Protein AF-M0NB83-F1 (afdb_monomer_lite)

pLDDT: mean 75.41, std 13.33, range [38.12, 94.25]

Structure (mmCIF, N/CA/C/O backbone):
data_AF-M0NB83-F1
#
_entry.id   AF-M0NB83-F1
#
loop_
_atom_site.group_PDB
_atom_site.id
_atom_site.type_symbol
_atom_site.label_atom_id
_atom_site.label_alt_id
_atom_site.label_comp_id
_atom_site.label_asym_id
_atom_site.label_entity_id
_atom_site.label_seq_id
_atom_site.pdbx_PDB_ins_code
_atom_site.Cartn_x
_atom_site.Cartn_y
_atom_site.Cartn_z
_atom_site.occupancy
_atom_site.B_iso_or_equiv
_atom_site.auth_seq_id
_atom_site.auth_comp_id
_atom_site.auth_asym_id
_atom_site.auth_atom_id
_atom_site.pdbx_PDB_model_num
ATOM 1 N N . MET A 1 1 ? -15.327 -11.602 9.968 1.00 38.12 1 MET A N 1
ATOM 2 C CA . MET A 1 1 ? -13.878 -11.858 9.888 1.00 38.12 1 MET A CA 1
ATOM 3 C C . MET A 1 1 ? -13.630 -12.432 8.512 1.00 38.12 1 MET A C 1
ATOM 5 O O . MET A 1 1 ? -13.999 -13.575 8.291 1.00 38.12 1 MET A O 1
ATOM 9 N N . ALA A 1 2 ? -13.154 -11.613 7.579 1.00 43.22 2 ALA A N 1
ATOM 10 C CA . ALA A 1 2 ? -12.681 -12.090 6.287 1.00 43.22 2 ALA A CA 1
ATOM 11 C C . ALA A 1 2 ? -11.170 -11.880 6.285 1.00 43.22 2 ALA A C 1
ATOM 13 O O . ALA A 1 2 ? -10.692 -10.788 6.014 1.00 43.22 2 ALA A O 1
ATOM 14 N N . HIS A 1 3 ? -10.469 -12.923 6.707 1.00 53.94 3 HIS A N 1
ATOM 15 C CA . HIS A 1 3 ? -9.029 -13.070 6.590 1.00 53.94 3 HIS A CA 1
ATOM 16 C C . HIS A 1 3 ? -8.852 -14.513 6.145 1.00 53.94 3 HIS A C 1
ATOM 18 O O . HIS A 1 3 ? -9.066 -15.432 6.937 1.00 53.94 3 HIS A O 1
ATOM 24 N N . THR A 1 4 ? -8.640 -14.715 4.851 1.00 58.16 4 THR A N 1
ATOM 25 C CA . THR A 1 4 ? -8.917 -16.035 4.258 1.00 58.16 4 THR A CA 1
ATOM 26 C C . THR A 1 4 ? -7.746 -16.618 3.500 1.00 58.16 4 THR A C 1
ATOM 28 O O . THR A 1 4 ? -7.723 -17.810 3.227 1.00 58.16 4 THR A O 1
ATOM 31 N N . ALA A 1 5 ? -6.707 -15.818 3.313 1.00 59.22 5 ALA A N 1
ATOM 32 C CA . ALA A 1 5 ? -5.368 -16.323 3.116 1.00 59.22 5 ALA A CA 1
ATOM 33 C C . ALA A 1 5 ? -4.511 -15.909 4.315 1.00 59.22 5 ALA A C 1
ATOM 35 O O . ALA A 1 5 ? -4.646 -14.802 4.841 1.00 59.22 5 ALA A O 1
ATOM 36 N N . THR A 1 6 ? -3.662 -16.834 4.756 1.00 67.19 6 THR A N 1
ATOM 37 C CA . THR A 1 6 ? -2.709 -16.659 5.862 1.00 67.19 6 THR A CA 1
ATOM 38 C C . THR A 1 6 ? -1.330 -16.295 5.318 1.00 67.19 6 THR A C 1
ATOM 40 O O . THR A 1 6 ? -0.489 -15.746 6.020 1.00 67.19 6 THR A O 1
ATOM 43 N N . THR A 1 7 ? -1.089 -16.578 4.038 1.00 71.75 7 THR A N 1
ATOM 44 C CA . THR A 1 7 ? 0.155 -16.240 3.355 1.00 71.75 7 THR A CA 1
ATOM 45 C C . THR A 1 7 ? -0.112 -15.570 2.018 1.00 71.75 7 THR A C 1
ATOM 47 O O . THR A 1 7 ? -1.092 -15.857 1.329 1.00 71.75 7 THR A O 1
ATOM 50 N N . ARG A 1 8 ? 0.852 -14.756 1.582 1.00 69.56 8 ARG A N 1
ATOM 51 C CA . ARG A 1 8 ? 0.878 -14.181 0.232 1.00 69.56 8 ARG A CA 1
ATOM 52 C C . ARG A 1 8 ? 0.831 -15.252 -0.873 1.00 69.56 8 ARG A C 1
ATOM 54 O O . ARG A 1 8 ? 0.455 -14.953 -1.996 1.00 69.56 8 ARG A O 1
ATOM 61 N N . GLY A 1 9 ? 1.227 -16.491 -0.576 1.00 69.62 9 GLY A N 1
ATOM 62 C CA . GLY A 1 9 ? 1.083 -17.624 -1.489 1.00 69.62 9 GLY A CA 1
ATOM 63 C C . GLY A 1 9 ? -0.380 -18.017 -1.670 1.00 69.62 9 GLY A C 1
ATOM 64 O O . GLY A 1 9 ? -0.891 -17.912 -2.774 1.00 69.62 9 GLY A O 1
ATOM 65 N N . GLU A 1 10 ? -1.063 -18.390 -0.587 1.00 71.12 10 GLU A N 1
ATOM 66 C CA . GLU A 1 10 ? -2.474 -18.835 -0.592 1.00 71.12 10 GLU A CA 1
ATOM 67 C C . GLU A 1 10 ? -3.417 -17.806 -1.218 1.00 71.12 10 GLU A C 1
ATOM 69 O O . GLU A 1 10 ? -4.326 -18.129 -1.974 1.00 71.12 10 GLU A O 1
ATOM 74 N N . ALA A 1 11 ? -3.136 -16.544 -0.940 1.00 69.94 11 ALA A N 1
ATOM 75 C CA . ALA A 1 11 ? -3.842 -15.383 -1.440 1.00 69.94 11 ALA A CA 1
ATOM 76 C C . ALA A 1 11 ? -3.902 -15.309 -2.973 1.00 69.94 11 ALA A C 1
ATOM 78 O O . ALA A 1 11 ? -4.915 -14.933 -3.560 1.00 69.94 11 ALA A O 1
ATOM 79 N N . PHE A 1 12 ? -2.806 -15.682 -3.633 1.00 69.00 12 PHE A N 1
ATOM 80 C CA . PHE A 1 12 ? -2.655 -15.565 -5.082 1.00 69.00 12 PHE A CA 1
ATOM 81 C C . PHE A 1 12 ? -2.454 -16.936 -5.752 1.00 69.00 12 PHE A C 1
ATOM 83 O O . PHE A 1 12 ? -2.306 -17.004 -6.968 1.00 69.00 12 PHE A O 1
ATOM 90 N N . GLU A 1 13 ? -2.495 -18.050 -5.015 1.00 67.56 13 GLU A N 1
ATOM 91 C CA . GLU A 1 13 ? -2.417 -19.406 -5.572 1.00 67.56 13 GLU A CA 1
ATOM 92 C C . GLU A 1 13 ? -3.603 -19.725 -6.502 1.00 67.56 13 GLU A C 1
ATOM 94 O O . GLU A 1 13 ? -3.354 -20.221 -7.604 1.00 67.56 13 GLU A O 1
ATOM 99 N N . PRO A 1 14 ? -4.856 -19.319 -6.195 1.00 65.94 14 PRO A N 1
ATOM 100 C CA . PRO A 1 14 ? -5.952 -19.398 -7.161 1.00 65.94 14 PRO A CA 1
ATOM 101 C C . PRO A 1 14 ? -5.662 -18.616 -8.449 1.00 65.94 14 PRO A C 1
ATOM 103 O O . PRO A 1 14 ? -6.032 -19.053 -9.534 1.00 65.94 14 PRO A O 1
ATOM 106 N N . LEU A 1 15 ? -4.935 -17.495 -8.359 1.00 60.22 15 LEU A N 1
ATOM 107 C CA . LEU A 1 15 ? -4.512 -16.712 -9.525 1.00 60.22 15 LEU A CA 1
ATOM 108 C C . LEU A 1 15 ? -3.406 -17.419 -10.298 1.00 60.22 15 LEU A C 1
ATOM 110 O O . LEU A 1 15 ? -3.371 -17.357 -11.523 1.00 60.22 15 LEU A O 1
ATOM 114 N N . ARG A 1 16 ? -2.518 -18.147 -9.623 1.00 57.41 16 ARG A N 1
ATOM 115 C CA . ARG A 1 16 ? -1.540 -18.988 -10.309 1.00 57.41 16 ARG A CA 1
ATOM 116 C C . ARG A 1 16 ? -2.251 -20.065 -11.124 1.00 57.41 16 ARG A C 1
ATOM 118 O O . ARG A 1 16 ? -1.929 -20.234 -12.294 1.00 57.41 16 ARG A O 1
ATOM 125 N N . ASP A 1 17 ? -3.222 -20.756 -10.546 1.00 60.47 17 ASP A N 1
ATOM 126 C CA . ASP A 1 17 ? -3.756 -21.977 -11.149 1.00 60.47 17 ASP A CA 1
ATOM 127 C C . ASP A 1 17 ? -4.976 -21.739 -12.066 1.00 60.47 17 ASP A C 1
ATOM 129 O O . ASP A 1 17 ? -5.251 -22.576 -12.926 1.00 60.47 17 ASP A O 1
ATOM 133 N N . GLN A 1 18 ? -5.680 -20.604 -11.933 1.00 58.00 18 GLN A N 1
ATOM 134 C CA . GLN A 1 18 ? -6.912 -20.303 -12.683 1.00 58.00 18 GLN A CA 1
ATOM 135 C C . GLN A 1 18 ? -6.864 -19.027 -13.535 1.00 58.00 18 GLN A C 1
ATOM 137 O O . GLN A 1 18 ? -7.814 -18.784 -14.278 1.00 58.00 18 GLN A O 1
ATOM 142 N N . SER A 1 19 ? -5.822 -18.193 -13.433 1.00 57.81 19 SER A N 1
ATOM 143 C CA . SER A 1 19 ? -5.819 -16.918 -14.158 1.00 57.81 19 SER A CA 1
ATOM 144 C C . SER A 1 19 ? -5.206 -17.003 -15.551 1.00 57.81 19 SER A C 1
ATOM 146 O O . SER A 1 19 ? -4.248 -17.744 -15.796 1.00 57.81 19 SER A O 1
ATOM 148 N N . ASP A 1 20 ? -5.756 -16.183 -16.447 1.00 62.28 20 ASP A N 1
ATOM 149 C CA . ASP A 1 20 ? -5.141 -15.874 -17.728 1.00 62.28 20 ASP A CA 1
ATOM 150 C C . ASP A 1 20 ? -3.719 -15.342 -17.517 1.00 62.28 20 ASP A C 1
ATOM 152 O O . ASP A 1 20 ? -3.396 -14.723 -16.498 1.00 62.28 20 ASP A O 1
ATOM 156 N N . ASP A 1 21 ? -2.871 -15.533 -18.525 1.00 63.28 21 ASP A N 1
ATOM 157 C CA . ASP A 1 21 ? -1.441 -15.210 -18.499 1.00 63.28 21 ASP A CA 1
ATOM 158 C C . ASP A 1 21 ? -1.138 -13.798 -17.941 1.00 63.28 21 ASP A C 1
ATOM 160 O O . ASP A 1 21 ? -0.138 -13.573 -17.266 1.00 63.28 21 ASP A O 1
ATOM 164 N N . TYR A 1 22 ? -2.062 -12.846 -18.106 1.00 59.50 22 TYR A N 1
ATOM 165 C CA . TYR A 1 22 ? -1.976 -11.483 -17.578 1.00 59.50 22 TYR A CA 1
ATOM 166 C C . TYR A 1 22 ? -1.916 -11.354 -16.051 1.00 59.50 22 TYR A C 1
ATOM 168 O O . TYR A 1 22 ? -1.121 -10.553 -15.557 1.00 59.50 22 TYR A O 1
ATOM 176 N N . ALA A 1 23 ? -2.703 -12.103 -15.280 1.00 63.59 23 ALA A N 1
ATOM 177 C CA . ALA A 1 23 ? -2.642 -12.007 -13.817 1.00 63.59 23 ALA A CA 1
ATOM 178 C C . ALA A 1 23 ? -1.376 -12.687 -13.272 1.00 63.59 23 ALA A C 1
ATOM 180 O O . ALA A 1 23 ? -0.755 -12.172 -12.338 1.00 63.59 23 ALA A O 1
ATOM 181 N N . ARG A 1 24 ? -0.900 -13.745 -13.944 1.00 65.69 24 ARG A N 1
ATOM 182 C CA . ARG A 1 24 ? 0.430 -14.325 -13.696 1.00 65.69 24 ARG A CA 1
ATOM 183 C C . ARG A 1 24 ? 1.549 -13.307 -13.971 1.00 65.69 24 ARG A C 1
ATOM 185 O O . ARG A 1 24 ? 2.457 -13.161 -13.151 1.00 65.69 24 ARG A O 1
ATOM 192 N N . ARG A 1 25 ? 1.447 -12.535 -15.059 1.00 65.25 25 ARG A N 1
ATOM 193 C CA . ARG A 1 25 ? 2.390 -11.452 -15.410 1.00 65.25 25 ARG A CA 1
ATOM 194 C C . ARG A 1 25 ? 2.356 -10.278 -14.420 1.00 65.25 25 ARG A C 1
ATOM 196 O O . ARG A 1 25 ? 3.415 -9.779 -14.046 1.00 65.25 25 ARG A O 1
ATOM 203 N N . CYS A 1 26 ? 1.174 -9.855 -13.949 1.00 60.66 26 CYS A N 1
ATOM 204 C CA . CYS A 1 26 ? 1.030 -8.786 -12.941 1.00 60.66 26 CYS A CA 1
ATOM 205 C C . CYS A 1 26 ? 1.703 -9.140 -11.604 1.00 60.66 26 CYS A C 1
ATOM 207 O O . CYS A 1 26 ? 2.106 -8.247 -10.862 1.00 60.66 26 CYS A O 1
ATOM 209 N N . TRP A 1 27 ? 1.843 -10.437 -11.319 1.00 64.19 27 TRP A N 1
ATOM 210 C CA . TRP A 1 27 ? 2.524 -10.959 -10.136 1.00 64.19 27 TRP A CA 1
ATOM 211 C C . TRP A 1 27 ? 4.018 -11.231 -10.332 1.00 64.19 27 TRP A C 1
ATOM 213 O O . TRP A 1 27 ? 4.747 -11.454 -9.367 1.00 64.19 27 TRP A O 1
ATOM 223 N N . GLY A 1 28 ? 4.488 -11.211 -11.577 1.00 56.66 28 GLY A N 1
ATOM 224 C CA . GLY A 1 28 ? 5.894 -11.396 -11.878 1.00 56.66 28 GLY A CA 1
ATOM 225 C C . GLY A 1 28 ? 6.367 -12.775 -12.259 1.00 56.66 28 GLY A C 1
ATOM 226 O O . GLY A 1 28 ? 7.561 -13.057 -12.171 1.00 56.66 28 GLY A O 1
ATOM 227 N N . PHE A 1 29 ? 5.456 -13.619 -12.726 1.00 56.06 29 PHE A N 1
ATOM 228 C CA . PHE A 1 29 ? 5.841 -14.798 -13.483 1.00 56.06 29 PHE A CA 1
ATOM 229 C C . PHE A 1 29 ? 6.177 -14.354 -14.919 1.00 56.06 29 PHE A C 1
ATOM 231 O O . PHE A 1 29 ? 5.362 -13.722 -15.586 1.00 56.06 29 PHE A O 1
ATOM 238 N N . THR A 1 30 ? 7.417 -14.596 -15.348 1.00 51.12 30 THR A N 1
ATOM 239 C CA . THR A 1 30 ? 8.022 -14.032 -16.566 1.00 51.12 30 THR A CA 1
ATOM 240 C C . THR A 1 30 ? 7.412 -14.566 -17.861 1.00 51.12 30 THR A C 1
ATOM 242 O O . THR A 1 30 ? 7.362 -15.781 -18.034 1.00 51.12 30 THR A O 1
ATOM 245 N N . ASP A 1 31 ? 7.136 -13.664 -18.808 1.00 48.44 31 ASP A N 1
ATOM 246 C CA . ASP A 1 31 ? 7.549 -13.844 -20.204 1.00 48.44 31 ASP A CA 1
ATOM 247 C C . ASP A 1 31 ? 7.919 -12.481 -20.826 1.00 48.44 31 ASP A C 1
ATOM 249 O O . ASP A 1 31 ? 7.429 -11.436 -20.396 1.00 48.44 31 ASP A O 1
ATOM 253 N N . SER A 1 32 ? 8.883 -12.492 -21.744 1.00 50.88 32 SER A N 1
ATOM 254 C CA . SER A 1 32 ? 9.884 -11.430 -21.957 1.00 50.88 32 SER A CA 1
ATOM 255 C C . SER A 1 32 ? 9.481 -10.190 -22.758 1.00 50.88 32 SER A C 1
ATOM 257 O O . SER A 1 32 ? 10.342 -9.354 -23.010 1.00 50.88 32 SER A O 1
ATOM 259 N N . ASP A 1 33 ? 8.233 -10.026 -23.165 1.00 49.41 33 ASP A N 1
ATOM 260 C CA . ASP A 1 33 ? 7.851 -8.932 -24.057 1.00 49.41 33 ASP A CA 1
ATOM 261 C C . ASP A 1 33 ? 6.470 -8.436 -23.678 1.00 49.41 33 ASP A C 1
ATOM 263 O O . ASP A 1 33 ? 5.534 -9.218 -23.748 1.00 49.41 33 ASP A O 1
ATOM 267 N N . LEU A 1 34 ? 6.350 -7.170 -23.268 1.00 45.38 34 LEU A N 1
ATOM 268 C CA . LEU A 1 34 ? 5.242 -6.254 -23.568 1.00 45.38 34 LEU A CA 1
ATOM 269 C C . LEU A 1 34 ? 5.499 -4.899 -22.877 1.00 45.38 34 LEU A C 1
ATOM 271 O O . LEU A 1 34 ? 6.156 -4.813 -21.838 1.00 45.38 34 LEU A O 1
ATOM 275 N N . GLU A 1 35 ? 4.992 -3.834 -23.493 1.00 54.59 35 GLU A N 1
ATOM 276 C CA . GLU A 1 35 ? 5.037 -2.460 -22.989 1.00 54.59 35 GLU A CA 1
ATOM 277 C C . GLU A 1 35 ? 4.418 -2.348 -21.579 1.00 54.59 35 GLU A C 1
ATOM 279 O O . GLU A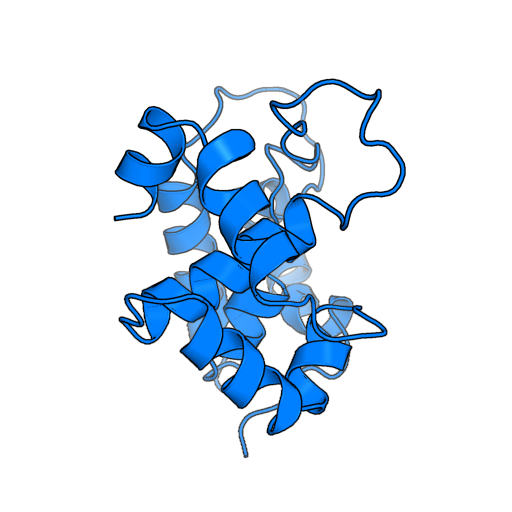 1 35 ? 3.528 -3.109 -21.197 1.00 54.59 35 GLU A O 1
ATOM 284 N N . GLN A 1 36 ? 4.941 -1.424 -20.768 1.00 58.16 36 GLN A N 1
ATOM 285 C CA . GLN A 1 36 ? 4.604 -1.294 -19.350 1.00 58.16 36 GLN A CA 1
ATOM 286 C C . GLN A 1 36 ? 3.157 -0.813 -19.160 1.00 58.16 36 GLN A C 1
ATOM 288 O O . GLN A 1 36 ? 2.883 0.382 -19.249 1.00 58.16 36 GLN A O 1
ATOM 293 N N . GLU A 1 37 ? 2.235 -1.723 -18.847 1.00 66.50 37 GLU A N 1
ATOM 294 C CA . GLU A 1 37 ? 0.862 -1.324 -18.520 1.00 66.50 37 GLU A CA 1
ATOM 295 C C . GLU A 1 37 ? 0.807 -0.496 -17.211 1.00 66.50 37 GLU A C 1
ATOM 297 O O . GLU A 1 37 ? 1.524 -0.798 -16.237 1.00 66.50 37 GLU A O 1
ATOM 302 N N . PRO A 1 38 ? -0.061 0.531 -17.124 1.00 67.94 38 PRO A N 1
ATOM 303 C CA . PRO A 1 38 ? -0.186 1.380 -15.939 1.00 67.94 38 PRO A CA 1
ATOM 304 C C . PRO A 1 38 ? -0.515 0.603 -14.655 1.00 67.94 38 PRO A C 1
ATOM 306 O O . PRO A 1 38 ? -1.112 -0.476 -14.682 1.00 67.94 38 PRO A O 1
ATOM 309 N N . VAL A 1 39 ? -0.145 1.165 -13.498 1.00 67.75 39 VAL A N 1
ATOM 310 C CA . VAL A 1 39 ? -0.454 0.580 -12.174 1.00 67.75 39 VAL A CA 1
ATOM 311 C C . VAL A 1 39 ? -1.965 0.421 -11.981 1.00 67.75 39 VAL A C 1
ATOM 313 O O . VAL A 1 39 ? -2.405 -0.602 -11.464 1.00 67.75 39 VAL A O 1
ATOM 316 N N . SER A 1 40 ? -2.759 1.381 -12.460 1.00 70.50 40 SER A N 1
ATOM 317 C CA . SER A 1 40 ? -4.224 1.354 -12.396 1.00 70.50 40 SER A CA 1
ATOM 318 C C . SER A 1 40 ? -4.832 0.181 -13.170 1.00 70.50 40 SER A C 1
ATOM 320 O O . SER A 1 40 ? -5.704 -0.515 -12.649 1.00 70.50 40 SER A O 1
ATOM 322 N N . TRP A 1 41 ? -4.328 -0.104 -14.375 1.00 74.81 41 TRP A N 1
ATOM 323 C CA . TRP A 1 41 ? -4.764 -1.251 -15.175 1.00 74.81 41 TRP A CA 1
ATOM 324 C C . TRP A 1 41 ? -4.463 -2.569 -14.450 1.00 74.81 41 TRP A C 1
ATOM 326 O O . TRP A 1 41 ? -5.348 -3.405 -14.272 1.00 74.81 41 TRP A O 1
ATOM 336 N N . ARG A 1 42 ? -3.235 -2.730 -13.942 1.00 74.19 42 ARG A N 1
ATOM 337 C CA . ARG A 1 42 ? -2.825 -3.924 -13.180 1.00 74.19 42 ARG A CA 1
ATOM 338 C C . ARG A 1 42 ? -3.641 -4.100 -11.899 1.00 74.19 42 ARG A C 1
ATOM 340 O O . ARG A 1 42 ? -4.066 -5.213 -11.594 1.00 74.19 42 ARG A O 1
ATOM 347 N N . GLY A 1 43 ? -3.882 -2.998 -11.189 1.00 77.94 43 GLY A N 1
ATOM 348 C CA . GLY A 1 43 ? -4.747 -2.928 -10.013 1.00 77.94 43 GLY A CA 1
ATOM 349 C C . GLY A 1 43 ? -6.140 -3.466 -10.295 1.00 77.94 43 GLY A C 1
ATOM 350 O O . GLY A 1 43 ? -6.597 -4.372 -9.603 1.00 77.94 43 GLY A O 1
ATOM 351 N N . PHE A 1 44 ? -6.776 -2.968 -11.355 1.00 79.44 44 PHE A N 1
ATOM 352 C CA . PHE A 1 44 ? -8.118 -3.381 -11.751 1.00 79.44 44 PHE A CA 1
ATOM 353 C C . PHE A 1 44 ? -8.219 -4.881 -12.060 1.00 79.44 44 PHE A C 1
ATOM 355 O O . PHE A 1 44 ? -9.129 -5.556 -11.571 1.00 79.44 44 PHE A O 1
ATOM 362 N N . HIS A 1 45 ? -7.287 -5.424 -12.849 1.00 77.12 45 HIS A N 1
ATOM 363 C CA . HIS A 1 45 ? -7.323 -6.842 -13.220 1.00 77.12 45 HIS A CA 1
ATOM 364 C C . HIS A 1 45 ? -7.071 -7.746 -12.018 1.00 77.12 45 HIS A C 1
ATOM 366 O O . HIS A 1 45 ? -7.850 -8.665 -11.781 1.00 77.12 45 HIS A O 1
ATOM 372 N N . LEU A 1 46 ? -6.049 -7.456 -11.208 1.00 79.75 46 LEU A N 1
ATOM 373 C CA . LEU A 1 46 ? -5.781 -8.230 -9.993 1.00 79.75 46 LEU A CA 1
ATOM 374 C C . LEU A 1 46 ? -6.950 -8.173 -9.005 1.00 79.75 46 LEU A C 1
ATOM 376 O O . LEU A 1 46 ? -7.307 -9.206 -8.445 1.00 79.75 46 LEU A O 1
ATOM 380 N N . ALA A 1 47 ? -7.580 -7.008 -8.835 1.00 84.62 47 ALA A N 1
ATOM 381 C CA . ALA A 1 47 ? -8.766 -6.863 -7.998 1.00 84.62 47 ALA A CA 1
ATOM 382 C C . ALA A 1 47 ? -9.934 -7.712 -8.523 1.00 84.62 47 ALA A C 1
ATOM 384 O O . ALA A 1 47 ? -10.580 -8.413 -7.749 1.00 84.62 47 ALA A O 1
ATOM 385 N N . SER A 1 48 ? -10.178 -7.704 -9.837 1.00 81.69 48 SER A N 1
ATOM 386 C CA . SER A 1 48 ? -11.277 -8.460 -10.457 1.00 81.69 48 SER A CA 1
ATOM 387 C C . SER A 1 48 ? -11.181 -9.958 -10.178 1.00 81.69 48 SER A C 1
ATOM 389 O O . SER A 1 48 ? -12.193 -10.603 -9.907 1.00 81.69 48 SER A O 1
ATOM 391 N N . TYR A 1 49 ? -9.968 -10.512 -10.198 1.00 78.56 49 TYR A N 1
ATOM 392 C CA . TYR A 1 49 ? -9.778 -11.911 -9.845 1.00 78.56 49 TYR A CA 1
ATOM 393 C C . TYR A 1 49 ? -9.761 -12.152 -8.332 1.00 78.56 49 TYR A C 1
ATOM 395 O O . TYR A 1 49 ? -10.344 -13.136 -7.881 1.00 78.56 49 TYR A O 1
ATOM 403 N N . TRP A 1 50 ? -9.124 -11.268 -7.553 1.00 82.75 50 TRP A N 1
ATOM 404 C CA . TRP A 1 50 ? -9.094 -11.352 -6.091 1.00 82.75 50 TRP A CA 1
ATOM 405 C C . TRP A 1 50 ? -10.511 -11.428 -5.528 1.00 82.75 50 TRP A C 1
ATOM 407 O O . TRP A 1 50 ? -10.884 -12.443 -4.953 1.00 82.75 50 TRP A O 1
ATOM 417 N N . PHE A 1 51 ? -11.335 -10.414 -5.797 1.00 85.25 51 PHE A N 1
ATOM 418 C CA . PHE A 1 51 ? -12.708 -10.328 -5.295 1.00 85.25 51 PHE A CA 1
ATOM 419 C C . PHE A 1 51 ? -13.687 -11.279 -6.001 1.00 85.25 51 PHE A C 1
ATOM 421 O O . PHE A 1 51 ? -14.843 -11.387 -5.595 1.00 85.25 51 PHE A O 1
ATOM 428 N N . GLY A 1 52 ? -13.245 -11.982 -7.049 1.00 81.88 52 GLY A N 1
ATOM 429 C CA . GLY A 1 52 ? -13.999 -13.073 -7.666 1.00 81.88 52 GLY A CA 1
ATOM 430 C C . GLY A 1 52 ? -14.024 -14.346 -6.812 1.00 81.88 52 GLY A C 1
ATOM 431 O O . GLY A 1 52 ? -14.910 -15.183 -6.990 1.00 81.88 52 GLY A O 1
ATOM 432 N N . HIS A 1 53 ? -13.086 -14.494 -5.872 1.00 80.19 53 HIS A N 1
ATOM 433 C CA . HIS A 1 53 ? -13.046 -15.616 -4.943 1.00 80.19 53 HIS A CA 1
ATOM 434 C C . HIS A 1 53 ? -13.900 -15.310 -3.702 1.00 80.19 53 HIS A C 1
ATOM 436 O O . HIS A 1 53 ? -13.730 -14.271 -3.070 1.00 80.19 53 HIS A O 1
ATOM 442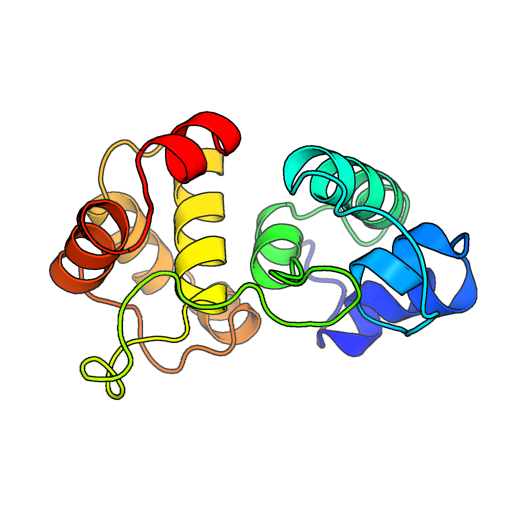 N N . SER A 1 54 ? -14.803 -16.222 -3.316 1.00 80.06 54 SER A N 1
ATOM 443 C CA . SER A 1 54 ? -15.780 -15.997 -2.227 1.00 80.06 54 SER A CA 1
ATOM 444 C C . SER A 1 54 ? -15.148 -15.657 -0.880 1.00 80.06 54 SER A C 1
ATOM 446 O O . SER A 1 54 ? -15.757 -14.998 -0.043 1.00 80.06 54 SER A O 1
ATOM 448 N N . ASP A 1 55 ? -13.923 -16.122 -0.694 1.00 79.81 55 ASP A N 1
ATOM 449 C CA . ASP A 1 55 ? -13.157 -15.951 0.526 1.00 79.81 55 ASP A CA 1
ATOM 450 C C . ASP A 1 55 ? -12.371 -14.630 0.537 1.00 79.81 55 ASP A C 1
ATOM 452 O O . ASP A 1 55 ? -11.911 -14.182 1.577 1.00 79.81 55 ASP A O 1
ATOM 456 N N . HIS A 1 56 ? -12.217 -13.951 -0.593 1.00 82.94 56 HIS A N 1
ATOM 457 C CA . HIS A 1 56 ? -11.390 -12.755 -0.714 1.00 82.94 56 HIS A CA 1
ATOM 458 C C . HIS A 1 56 ? -12.271 -11.511 -0.813 1.00 82.94 56 HIS A C 1
ATOM 460 O O . HIS A 1 56 ? -12.552 -11.007 -1.894 1.00 82.94 56 HIS A O 1
ATOM 466 N N . THR A 1 57 ? -12.724 -11.007 0.334 1.00 83.44 57 THR A N 1
ATOM 467 C CA . THR A 1 57 ? -13.626 -9.840 0.388 1.00 83.44 57 THR A CA 1
ATOM 468 C C . THR A 1 57 ? -13.004 -8.607 1.034 1.00 83.44 57 THR A C 1
ATOM 470 O O . THR A 1 57 ? -13.657 -7.571 1.107 1.00 83.44 57 THR A O 1
ATOM 473 N N . ASP A 1 58 ? -11.776 -8.712 1.540 1.00 87.69 58 ASP A N 1
ATOM 474 C CA . ASP A 1 58 ? -11.091 -7.617 2.221 1.00 87.69 58 ASP A CA 1
ATOM 475 C C . ASP A 1 58 ? -10.168 -6.847 1.264 1.00 87.69 58 ASP A C 1
ATOM 477 O O . ASP A 1 58 ? -9.277 -7.419 0.626 1.00 87.69 58 ASP A O 1
ATOM 481 N N . VAL A 1 59 ? -10.412 -5.539 1.165 1.00 89.50 59 VAL A N 1
ATOM 482 C CA . VAL A 1 59 ? -9.647 -4.606 0.333 1.00 89.50 59 VAL A CA 1
ATOM 483 C C . VAL A 1 59 ? -8.290 -4.293 0.948 1.00 89.50 59 VAL A C 1
ATOM 485 O O . VAL A 1 59 ? -7.318 -4.145 0.215 1.00 89.50 59 VAL A O 1
ATOM 488 N N . GLU A 1 60 ? -8.177 -4.235 2.271 1.00 90.69 60 GLU A N 1
ATOM 489 C CA . GLU A 1 60 ? -6.906 -3.902 2.913 1.00 90.69 60 GLU A CA 1
ATOM 490 C C . GLU A 1 60 ? -5.905 -5.037 2.782 1.00 90.69 60 GLU A C 1
ATOM 492 O O . GLU A 1 60 ? -4.764 -4.794 2.395 1.00 90.69 60 GLU A O 1
ATOM 497 N N . THR A 1 61 ? -6.350 -6.279 2.983 1.00 88.69 61 THR A N 1
ATOM 498 C CA . THR A 1 61 ? -5.544 -7.467 2.682 1.00 88.69 61 THR A CA 1
ATOM 499 C C . THR A 1 61 ? -5.098 -7.482 1.213 1.00 88.69 61 THR A C 1
ATOM 501 O O . THR A 1 61 ? -3.931 -7.755 0.920 1.00 88.69 61 THR A O 1
ATOM 504 N N . PHE A 1 62 ? -5.987 -7.129 0.272 1.00 88.88 62 PHE A N 1
ATOM 505 C CA . PHE A 1 62 ? -5.613 -7.001 -1.141 1.00 88.88 62 PHE A CA 1
ATOM 506 C C . PHE A 1 62 ? -4.500 -5.964 -1.345 1.00 88.88 62 PHE A C 1
ATOM 508 O O . PHE A 1 62 ? -3.489 -6.263 -1.984 1.00 88.88 62 PHE A O 1
ATOM 515 N N . LEU A 1 63 ? -4.650 -4.763 -0.780 1.00 89.69 63 LEU A N 1
ATOM 516 C CA . LEU A 1 63 ? -3.661 -3.688 -0.890 1.00 89.69 63 LEU A CA 1
ATOM 517 C C . LEU A 1 63 ? -2.337 -4.046 -0.199 1.00 89.69 63 LEU A C 1
ATOM 519 O O . LEU A 1 63 ? -1.269 -3.753 -0.740 1.00 89.69 63 LEU A O 1
ATOM 523 N N . ALA A 1 64 ? -2.387 -4.740 0.941 1.00 88.94 64 ALA A N 1
ATOM 524 C CA . ALA A 1 64 ? -1.217 -5.210 1.679 1.00 88.94 64 ALA A CA 1
ATOM 525 C C . ALA A 1 64 ? -0.378 -6.220 0.885 1.00 88.94 64 ALA A C 1
ATOM 527 O O . ALA A 1 64 ? 0.843 -6.285 1.043 1.00 88.94 64 ALA A O 1
ATOM 528 N N . TRP A 1 65 ? -1.000 -6.967 -0.026 1.00 85.62 65 TRP A N 1
ATOM 529 C CA . TRP A 1 65 ? -0.296 -7.919 -0.882 1.00 85.62 65 TRP A CA 1
ATOM 530 C C . TRP A 1 65 ? -0.150 -7.489 -2.335 1.00 85.62 65 TRP A C 1
ATOM 532 O O . TRP A 1 65 ? 0.532 -8.175 -3.108 1.00 85.62 65 TRP A O 1
ATOM 542 N N . PHE A 1 66 ? -0.704 -6.331 -2.693 1.00 84.81 66 PHE A N 1
ATOM 543 C CA . PHE A 1 66 ? -0.662 -5.789 -4.040 1.00 84.81 66 PHE A CA 1
ATOM 544 C C . PHE A 1 66 ? 0.788 -5.737 -4.562 1.00 84.81 66 PHE A C 1
ATOM 546 O O . PHE A 1 66 ? 1.693 -5.231 -3.878 1.00 84.81 66 PHE A O 1
ATOM 553 N N . PRO A 1 67 ? 1.082 -6.314 -5.740 1.00 77.38 67 PRO A N 1
ATOM 554 C CA . PRO A 1 67 ? 2.438 -6.359 -6.257 1.00 77.38 67 PRO A CA 1
ATOM 555 C C . PRO A 1 67 ? 2.832 -4.987 -6.814 1.00 77.38 67 PRO A C 1
ATOM 557 O O . PRO A 1 67 ? 2.364 -4.553 -7.863 1.00 77.38 67 PRO A O 1
ATOM 560 N N . ILE A 1 68 ? 3.767 -4.320 -6.139 1.00 77.38 68 ILE A N 1
ATOM 561 C CA . ILE A 1 68 ? 4.397 -3.083 -6.621 1.00 77.38 68 ILE A CA 1
ATOM 562 C C . ILE A 1 68 ? 5.525 -3.451 -7.609 1.00 77.38 68 ILE A C 1
ATOM 564 O O . ILE A 1 68 ? 6.707 -3.211 -7.370 1.00 77.38 68 ILE A O 1
ATOM 568 N N . THR A 1 69 ? 5.167 -4.140 -8.699 1.00 69.81 69 THR A N 1
ATOM 569 C CA . THR A 1 69 ? 6.105 -4.690 -9.700 1.00 69.81 69 THR A CA 1
ATOM 570 C C . THR A 1 69 ? 5.578 -4.529 -11.128 1.00 69.81 69 THR A C 1
ATOM 572 O O . THR A 1 69 ? 4.374 -4.654 -11.344 1.00 69.81 69 THR A O 1
ATOM 575 N N . ILE A 1 70 ? 6.459 -4.330 -12.113 1.00 58.41 70 ILE A N 1
ATOM 576 C CA . ILE A 1 70 ? 6.177 -4.365 -13.560 1.00 58.41 70 ILE A CA 1
ATOM 577 C C . ILE A 1 70 ? 6.762 -5.658 -14.133 1.00 58.41 70 ILE A C 1
ATOM 579 O O . ILE A 1 70 ? 7.976 -5.852 -14.088 1.00 58.41 70 ILE A O 1
ATOM 583 N N . GLY A 1 71 ? 5.914 -6.563 -14.636 1.00 57.53 71 GLY A N 1
ATOM 584 C CA . GLY A 1 71 ? 6.366 -7.857 -15.173 1.00 57.53 71 GLY A CA 1
ATOM 585 C C . GLY A 1 71 ? 7.215 -8.662 -14.179 1.00 57.53 71 GLY A C 1
ATOM 586 O O . GLY A 1 71 ? 8.140 -9.361 -14.575 1.00 57.53 71 GLY A O 1
ATOM 587 N N . GLY A 1 72 ? 6.969 -8.488 -12.874 1.00 61.88 72 GLY A N 1
ATOM 588 C CA . GLY A 1 72 ? 7.740 -9.119 -11.795 1.00 61.88 72 GLY A CA 1
ATOM 589 C C . GLY A 1 72 ? 9.016 -8.439 -11.378 1.00 61.88 72 GLY A C 1
ATOM 590 O O . GLY A 1 72 ? 9.613 -8.824 -10.377 1.00 61.88 72 GLY A O 1
ATOM 591 N N . THR A 1 73 ? 9.404 -7.393 -12.090 1.00 64.00 73 THR A N 1
ATOM 592 C CA . THR A 1 73 ? 10.488 -6.525 -11.658 1.00 64.00 73 THR A CA 1
ATOM 593 C C . THR A 1 73 ? 9.914 -5.501 -10.680 1.00 64.00 73 THR A C 1
ATOM 595 O O . THR A 1 73 ? 8.961 -4.809 -11.046 1.00 64.00 73 THR A O 1
ATOM 598 N N . PRO A 1 74 ? 10.428 -5.383 -9.441 1.00 69.38 74 PRO A N 1
ATOM 599 C CA . PRO A 1 74 ? 10.041 -4.307 -8.533 1.00 69.38 74 PRO A CA 1
ATOM 600 C C . PRO A 1 74 ? 10.116 -2.952 -9.226 1.00 69.38 74 PRO A C 1
ATOM 602 O O . PRO A 1 74 ? 11.062 -2.689 -9.970 1.00 69.38 74 PRO A O 1
ATOM 605 N N . ILE A 1 75 ? 9.112 -2.103 -9.000 1.00 69.81 75 ILE A N 1
ATOM 606 C CA . ILE A 1 75 ? 9.205 -0.712 -9.445 1.00 69.81 75 ILE A CA 1
ATOM 607 C C . ILE A 1 75 ? 10.433 -0.127 -8.750 1.00 69.81 75 ILE A C 1
ATOM 609 O O . ILE A 1 75 ? 10.539 -0.196 -7.524 1.00 69.81 75 ILE A O 1
ATOM 613 N N . ALA A 1 76 ? 11.384 0.364 -9.547 1.00 69.44 76 ALA A N 1
ATOM 614 C CA . ALA A 1 76 ? 12.591 0.966 -9.011 1.00 69.44 76 ALA A CA 1
ATOM 615 C C . ALA A 1 76 ? 12.192 2.111 -8.082 1.00 69.44 76 ALA A C 1
ATOM 617 O O . ALA A 1 76 ? 11.334 2.916 -8.445 1.00 69.44 76 ALA A O 1
ATOM 618 N N . ASP A 1 77 ? 12.816 2.178 -6.905 1.00 74.88 77 ASP A N 1
ATOM 619 C CA . ASP A 1 77 ? 12.717 3.369 -6.073 1.00 74.88 77 ASP A CA 1
ATOM 620 C C . ASP A 1 77 ? 13.221 4.549 -6.918 1.00 74.88 77 ASP A C 1
ATOM 622 O O . ASP A 1 77 ? 14.386 4.538 -7.334 1.00 74.88 77 ASP A O 1
ATOM 626 N N . PRO A 1 78 ? 12.361 5.527 -7.250 1.00 68.00 78 PRO A N 1
ATOM 627 C CA . PRO A 1 78 ? 12.752 6.650 -8.095 1.00 68.00 78 PRO A CA 1
ATOM 628 C C . PRO A 1 78 ? 13.784 7.559 -7.405 1.00 68.00 78 PRO A C 1
ATOM 630 O O . PRO A 1 78 ? 14.326 8.460 -8.047 1.00 68.00 78 PRO A O 1
ATOM 633 N N . TYR A 1 79 ? 14.079 7.330 -6.118 1.00 66.81 79 TYR A N 1
ATOM 634 C CA . TYR A 1 79 ? 15.043 8.091 -5.340 1.00 66.81 79 TYR A CA 1
ATOM 635 C C . TYR A 1 79 ? 16.393 7.372 -5.165 1.00 66.81 79 TYR A C 1
ATOM 637 O O . TYR A 1 79 ? 16.497 6.148 -5.108 1.00 66.81 79 TYR A O 1
ATOM 645 N N . ALA A 1 80 ? 17.474 8.153 -5.093 1.00 56.41 80 ALA A N 1
ATOM 646 C CA . ALA A 1 80 ? 18.837 7.631 -5.171 1.00 56.41 80 ALA A CA 1
ATOM 647 C C . ALA A 1 80 ? 19.263 6.798 -3.940 1.00 56.41 80 ALA A C 1
ATOM 649 O O . ALA A 1 80 ? 18.955 7.109 -2.790 1.00 56.41 80 ALA A O 1
ATOM 650 N N . SER A 1 81 ? 20.079 5.770 -4.202 1.00 56.50 81 SER A N 1
ATOM 651 C CA . SER A 1 81 ? 20.498 4.692 -3.288 1.00 56.50 81 SER A CA 1
ATOM 652 C C . SER A 1 81 ? 21.236 5.106 -2.006 1.00 56.50 81 SER A C 1
ATOM 654 O O . SER A 1 81 ? 21.582 4.237 -1.209 1.00 56.50 81 SER A O 1
ATOM 656 N N . TRP A 1 82 ? 21.509 6.395 -1.779 1.00 55.09 82 TRP A N 1
ATOM 657 C CA . TRP A 1 82 ? 22.120 6.905 -0.542 1.00 55.09 82 TRP A CA 1
ATOM 658 C C . TRP A 1 82 ? 21.127 6.987 0.637 1.00 55.09 82 TRP A C 1
ATOM 660 O O . TRP A 1 82 ? 21.545 7.217 1.768 1.00 55.09 82 TRP A O 1
ATOM 670 N N . HIS A 1 83 ? 19.845 6.686 0.394 1.00 56.94 83 HIS A N 1
ATOM 671 C CA . HIS A 1 83 ? 18.798 6.423 1.393 1.00 56.94 83 HIS A CA 1
ATOM 672 C C . HIS A 1 83 ? 18.595 4.920 1.682 1.00 56.94 83 HIS A C 1
ATOM 674 O O . HIS A 1 83 ? 17.500 4.481 2.027 1.00 56.94 83 HIS A O 1
ATOM 680 N N . THR A 1 84 ? 19.642 4.101 1.559 1.00 52.78 84 THR A N 1
ATOM 681 C CA . THR A 1 84 ? 19.583 2.623 1.653 1.00 52.78 84 THR A CA 1
ATOM 682 C C . THR A 1 84 ? 19.106 2.067 3.004 1.00 52.78 84 THR A C 1
ATOM 684 O O . THR A 1 84 ? 18.851 0.873 3.101 1.00 52.78 84 THR A O 1
ATOM 687 N N . ASN A 1 85 ? 18.955 2.915 4.027 1.00 59.09 85 ASN A N 1
ATOM 688 C CA . ASN A 1 85 ? 18.405 2.561 5.343 1.00 59.09 85 ASN A CA 1
ATOM 689 C C . ASN A 1 85 ? 16.928 2.968 5.515 1.00 59.09 85 ASN A C 1
ATOM 691 O O . ASN A 1 85 ? 16.446 3.067 6.640 1.00 59.09 85 ASN A O 1
ATOM 695 N N . THR A 1 86 ? 16.223 3.276 4.426 1.00 71.44 86 THR A N 1
ATOM 696 C CA . THR A 1 86 ? 14.797 3.626 4.463 1.00 71.44 86 THR A CA 1
ATOM 697 C C . THR A 1 86 ? 13.915 2.408 4.208 1.00 71.44 86 THR A C 1
ATOM 699 O O . THR A 1 86 ? 14.363 1.384 3.696 1.00 71.44 86 THR A O 1
ATOM 702 N N . ILE A 1 87 ? 12.646 2.514 4.601 1.00 79.25 87 ILE A N 1
ATOM 703 C CA . ILE A 1 87 ? 11.646 1.460 4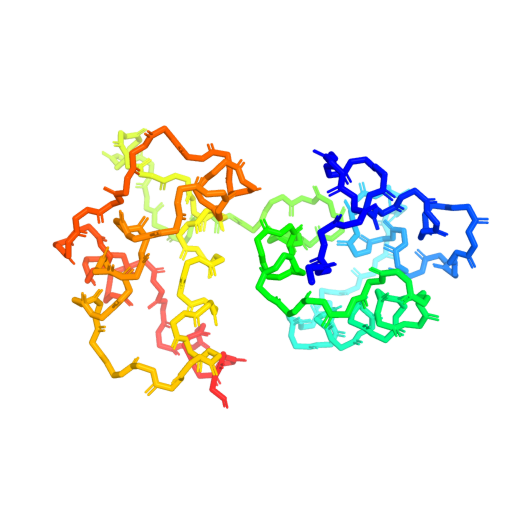.409 1.00 79.25 87 ILE A CA 1
ATOM 704 C C . ILE A 1 87 ? 11.488 1.144 2.916 1.00 79.25 87 ILE A C 1
ATOM 706 O O . ILE A 1 87 ? 11.504 2.054 2.074 1.00 79.25 87 ILE A O 1
ATOM 710 N N . ASP A 1 88 ? 11.306 -0.146 2.616 1.00 83.56 88 ASP A N 1
ATOM 711 C CA . ASP A 1 88 ? 11.059 -0.666 1.271 1.00 83.56 88 ASP A CA 1
ATOM 712 C C . ASP A 1 88 ? 10.003 0.168 0.528 1.00 83.56 88 ASP A C 1
ATOM 714 O O . ASP A 1 88 ? 8.935 0.489 1.057 1.00 83.56 88 ASP A O 1
ATOM 718 N N . PHE A 1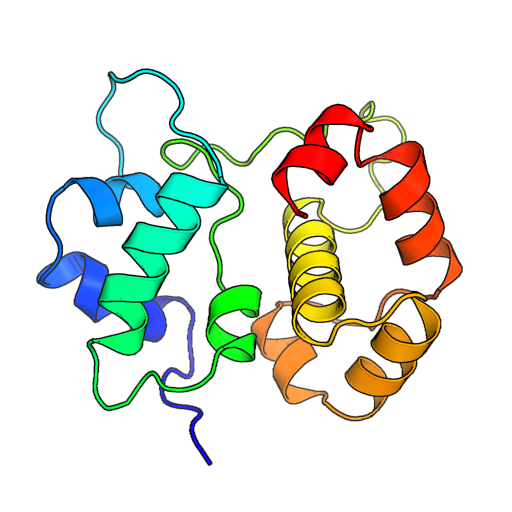 89 ? 10.313 0.534 -0.717 1.00 82.50 89 PHE A N 1
ATOM 719 C CA . PHE A 1 89 ? 9.436 1.386 -1.520 1.00 82.50 89 PHE A CA 1
ATOM 720 C C . PHE A 1 89 ? 8.083 0.719 -1.795 1.00 82.50 89 PHE A C 1
ATOM 722 O O . PHE A 1 89 ? 7.045 1.384 -1.809 1.00 82.50 89 PHE A O 1
ATOM 729 N N . GLY A 1 90 ? 8.074 -0.606 -1.960 1.00 84.38 90 GLY A N 1
ATOM 730 C CA . GLY A 1 90 ? 6.852 -1.378 -2.135 1.00 84.38 90 GLY A CA 1
ATOM 731 C C . GLY A 1 90 ? 5.964 -1.324 -0.895 1.00 84.38 90 GLY A C 1
ATOM 732 O O . GLY A 1 90 ? 4.768 -1.072 -1.012 1.00 84.38 90 GLY A O 1
ATOM 733 N N . VAL A 1 91 ? 6.537 -1.508 0.294 1.00 87.38 91 VAL A N 1
ATOM 734 C CA . VAL A 1 91 ? 5.826 -1.358 1.576 1.00 87.38 91 VAL A CA 1
ATOM 735 C C . VAL A 1 91 ? 5.207 0.033 1.706 1.00 87.38 91 VAL A C 1
ATOM 737 O O . VAL A 1 91 ? 4.002 0.154 1.922 1.00 87.38 91 VAL A O 1
ATOM 740 N N . ILE A 1 92 ? 6.003 1.085 1.514 1.00 89.00 92 ILE A N 1
ATOM 741 C CA . ILE A 1 92 ? 5.536 2.474 1.598 1.00 89.00 92 ILE A CA 1
ATOM 742 C C . ILE A 1 92 ? 4.414 2.756 0.586 1.00 89.00 92 ILE A C 1
ATOM 744 O O . ILE A 1 92 ? 3.436 3.429 0.910 1.00 89.00 92 ILE A O 1
ATOM 748 N N . SER A 1 93 ? 4.514 2.208 -0.627 1.00 87.31 93 SER A N 1
ATOM 749 C CA . SER A 1 93 ? 3.470 2.346 -1.648 1.00 87.31 93 SER A CA 1
ATOM 750 C C . SER A 1 93 ? 2.145 1.732 -1.200 1.00 87.31 93 SER A C 1
ATOM 752 O O . SER A 1 93 ? 1.104 2.371 -1.325 1.00 87.31 93 SER A O 1
ATOM 754 N N . ARG A 1 94 ? 2.168 0.525 -0.625 1.00 90.00 94 ARG A N 1
ATOM 755 C CA . ARG A 1 94 ? 0.956 -0.140 -0.113 1.00 90.00 94 ARG A CA 1
ATOM 756 C C . ARG A 1 94 ? 0.322 0.626 1.039 1.00 90.00 94 ARG A C 1
ATOM 758 O O . ARG A 1 94 ? -0.893 0.779 1.078 1.00 90.00 94 ARG A O 1
ATOM 765 N N . LEU A 1 95 ? 1.148 1.165 1.929 1.00 91.44 95 LEU A N 1
ATOM 766 C CA . LEU A 1 95 ? 0.699 2.008 3.030 1.00 91.44 95 LEU A CA 1
ATOM 767 C C . LEU A 1 95 ? -0.042 3.254 2.536 1.00 91.44 95 LEU A C 1
ATOM 769 O O . LEU A 1 95 ? -1.144 3.545 3.001 1.00 91.44 95 LEU A O 1
ATOM 773 N N . HIS A 1 96 ? 0.502 3.956 1.539 1.00 90.75 96 HIS A N 1
ATOM 774 C CA . HIS A 1 96 ? -0.199 5.099 0.956 1.00 90.75 96 HIS A CA 1
ATOM 775 C C . HIS A 1 96 ? -1.448 4.701 0.164 1.00 90.75 96 HIS A C 1
ATOM 777 O O . HIS A 1 96 ? -2.422 5.445 0.208 1.00 90.75 96 HIS A O 1
ATOM 783 N N . LEU A 1 97 ? -1.479 3.534 -0.488 1.00 90.12 97 LEU A N 1
ATOM 784 C CA . LEU A 1 97 ? -2.705 3.016 -1.108 1.00 90.12 97 LEU A CA 1
ATOM 785 C C . LEU A 1 97 ? -3.812 2.776 -0.070 1.00 90.12 97 LEU A C 1
ATOM 787 O O . LEU A 1 97 ? -4.950 3.166 -0.307 1.00 90.12 97 LEU A O 1
ATOM 791 N N . ILE A 1 98 ? -3.483 2.202 1.092 1.00 92.62 98 ILE A N 1
ATOM 792 C CA . ILE A 1 98 ? -4.434 2.014 2.202 1.00 92.62 98 ILE A CA 1
ATOM 793 C C . ILE A 1 98 ? -4.925 3.372 2.716 1.00 92.62 98 ILE A C 1
ATOM 795 O O . ILE A 1 98 ? -6.127 3.578 2.875 1.00 92.62 98 ILE A O 1
ATOM 799 N N . ARG A 1 99 ? -4.017 4.341 2.897 1.00 93.31 99 ARG A N 1
ATOM 800 C CA . ARG A 1 99 ? -4.387 5.712 3.284 1.00 93.31 99 ARG A CA 1
ATOM 801 C C . ARG A 1 99 ? -5.382 6.338 2.301 1.00 93.31 99 ARG A C 1
ATOM 803 O O . ARG A 1 99 ? -6.378 6.920 2.726 1.00 93.31 99 ARG A O 1
ATOM 810 N N . LEU A 1 100 ? -5.099 6.230 1.002 1.00 91.69 100 LEU A N 1
ATOM 811 C CA . LEU A 1 100 ? -5.946 6.773 -0.061 1.00 91.69 100 LEU A CA 1
ATOM 812 C C . LEU A 1 100 ? -7.301 6.058 -0.121 1.00 91.69 100 LEU A C 1
ATOM 814 O O . LEU A 1 100 ? -8.322 6.723 -0.263 1.00 91.69 100 LEU A O 1
ATOM 818 N N . TYR A 1 101 ? -7.326 4.736 0.066 1.00 92.00 101 TYR A N 1
ATOM 819 C CA . TYR A 1 101 ? -8.557 3.945 0.137 1.00 92.00 101 TYR A CA 1
ATOM 820 C C . TYR A 1 101 ? -9.502 4.431 1.246 1.00 92.00 101 TYR A C 1
ATOM 822 O O . TYR A 1 101 ? -10.702 4.569 1.014 1.00 92.00 101 TYR A O 1
ATOM 830 N N . HIS A 1 102 ? -8.969 4.773 2.421 1.00 92.38 102 HIS A N 1
ATOM 831 C CA . HIS A 1 102 ? -9.763 5.348 3.513 1.00 92.38 102 HIS A CA 1
ATOM 832 C C . HIS A 1 102 ? -10.088 6.837 3.351 1.00 92.38 102 HIS A C 1
ATOM 834 O O . HIS A 1 102 ? -10.782 7.413 4.191 1.00 92.38 102 HIS A O 1
ATOM 840 N N . GLY A 1 103 ? -9.582 7.487 2.301 1.00 91.88 103 GLY A N 1
ATOM 841 C CA . GLY A 1 103 ? -9.745 8.924 2.091 1.00 91.88 103 GLY A CA 1
ATOM 842 C C . GLY A 1 103 ? -9.039 9.776 3.149 1.00 91.88 103 GLY A C 1
ATOM 843 O O . GLY A 1 103 ? -9.465 10.898 3.422 1.00 91.88 103 GLY A O 1
ATOM 844 N N . TRP A 1 104 ? -7.985 9.255 3.785 1.00 94.25 104 TRP A N 1
ATOM 845 C CA . TRP A 1 104 ? -7.249 9.997 4.803 1.00 94.25 104 TRP A CA 1
ATOM 846 C C . TRP A 1 104 ? -6.311 11.019 4.171 1.00 94.25 104 TRP A C 1
ATOM 848 O O . TRP A 1 104 ? -5.353 10.681 3.476 1.00 94.25 104 TRP A O 1
ATOM 858 N N . GLU A 1 105 ? -6.548 12.287 4.490 1.00 88.25 105 GLU A N 1
ATOM 859 C CA . GLU A 1 105 ? -5.721 13.395 4.012 1.00 88.25 105 GLU A CA 1
ATOM 860 C C . GLU A 1 105 ? -4.304 13.358 4.605 1.00 88.25 105 GLU A C 1
ATOM 862 O O . GLU A 1 105 ? -3.328 13.674 3.928 1.00 88.25 105 GLU A O 1
ATOM 867 N N . HIS A 1 106 ? -4.162 12.930 5.863 1.00 88.75 106 HIS A N 1
ATOM 868 C CA . HIS A 1 106 ? -2.904 13.014 6.608 1.00 88.75 106 HIS A CA 1
ATOM 869 C C . HIS A 1 106 ? -2.374 11.641 7.025 1.00 88.75 106 HIS A C 1
ATOM 871 O O . HIS A 1 106 ? -3.130 10.743 7.395 1.00 88.75 106 HIS A O 1
ATOM 877 N N . GLU A 1 107 ? -1.048 11.503 7.035 1.00 90.56 107 GLU A N 1
ATOM 878 C CA . GLU A 1 107 ? -0.328 10.283 7.422 1.00 90.56 107 GLU A CA 1
ATOM 879 C C . GLU A 1 107 ? -0.583 9.894 8.885 1.00 90.56 107 GLU A C 1
ATOM 881 O O . GLU A 1 107 ? -0.537 8.718 9.227 1.00 90.56 107 GLU A O 1
ATOM 886 N N . THR A 1 108 ? -0.920 10.856 9.750 1.00 90.75 108 THR A N 1
ATOM 887 C CA . THR A 1 108 ? -1.226 10.600 11.166 1.00 90.75 108 THR A CA 1
ATOM 888 C C . THR A 1 108 ? -2.392 9.627 11.351 1.00 90.75 108 THR A C 1
ATOM 890 O O . THR A 1 108 ? -2.344 8.801 12.260 1.00 90.75 108 THR A O 1
ATOM 893 N N . ALA A 1 109 ? -3.418 9.692 10.494 1.00 92.56 109 ALA A N 1
ATOM 894 C CA . ALA A 1 109 ? -4.548 8.764 10.560 1.00 92.56 109 ALA A CA 1
ATOM 895 C C . ALA A 1 109 ? -4.107 7.326 10.241 1.00 92.56 109 ALA A C 1
ATOM 897 O O . ALA A 1 109 ? -4.521 6.391 10.920 1.00 92.56 109 ALA A O 1
ATOM 898 N N . LEU A 1 110 ? -3.195 7.168 9.275 1.00 92.44 110 LEU A N 1
ATOM 899 C CA . LEU A 1 110 ? -2.602 5.877 8.943 1.00 92.44 110 LEU A CA 1
ATOM 900 C C . LEU A 1 110 ? -1.747 5.330 10.095 1.00 92.44 110 LEU A C 1
ATOM 902 O O . LEU A 1 110 ? -1.889 4.160 10.429 1.00 92.44 110 LEU A O 1
ATOM 906 N N . CYS A 1 111 ? -0.909 6.151 10.739 1.00 90.25 111 CYS A N 1
ATOM 907 C CA . CYS A 1 111 ? -0.124 5.702 11.897 1.00 90.25 111 CYS A CA 1
ATOM 908 C C . CYS A 1 111 ? -1.027 5.184 13.028 1.00 90.25 111 CYS A C 1
ATOM 910 O O . CYS A 1 111 ? -0.826 4.084 13.527 1.00 90.25 111 CYS A O 1
ATOM 912 N N . GLN A 1 112 ? -2.063 5.951 13.387 1.00 91.00 112 GLN A N 1
ATOM 913 C CA . GLN A 1 112 ? -3.016 5.557 14.432 1.00 91.00 112 GLN A CA 1
ATOM 914 C C . GLN A 1 112 ? -3.762 4.269 14.084 1.00 91.00 112 GLN A C 1
ATOM 916 O O . GLN A 1 112 ? -4.063 3.472 14.970 1.00 91.00 112 GLN A O 1
ATOM 921 N N . TYR A 1 113 ? -4.070 4.077 12.802 1.00 91.56 113 TYR A N 1
ATOM 922 C CA . TYR A 1 113 ? -4.718 2.865 12.334 1.00 91.56 113 TYR A CA 1
ATOM 923 C C . TYR A 1 113 ? -3.810 1.640 12.451 1.00 91.56 113 TYR A C 1
ATOM 925 O O . TYR A 1 113 ? -4.215 0.629 13.014 1.00 91.56 113 TYR A O 1
ATOM 933 N N . LEU A 1 114 ? -2.568 1.749 11.982 1.00 88.56 114 LEU A N 1
ATOM 934 C CA . LEU A 1 114 ? -1.589 0.665 12.040 1.00 88.56 114 LEU A CA 1
ATOM 935 C C . LEU A 1 114 ? -1.227 0.275 13.479 1.00 88.56 114 LEU A C 1
ATOM 937 O O . LEU A 1 114 ? -1.042 -0.907 13.756 1.00 88.56 114 LEU A O 1
ATOM 941 N N . ASP A 1 115 ? -1.187 1.239 14.404 1.00 88.12 115 ASP A N 1
ATOM 942 C CA . ASP A 1 115 ? -1.011 0.964 15.836 1.00 88.12 115 ASP A CA 1
ATOM 943 C C . ASP A 1 115 ? -2.176 0.141 16.420 1.00 88.12 115 ASP A C 1
ATOM 945 O O . ASP A 1 115 ? -1.992 -0.620 17.373 1.00 88.12 115 ASP A O 1
ATOM 949 N N . ALA A 1 116 ? -3.381 0.294 15.863 1.00 89.00 116 ALA A N 1
ATOM 950 C CA . ALA A 1 116 ? -4.579 -0.420 16.291 1.00 89.00 116 ALA A CA 1
ATOM 951 C C . ALA A 1 116 ? -4.787 -1.763 15.566 1.00 89.00 116 ALA A C 1
ATOM 953 O O . ALA A 1 116 ? -5.512 -2.609 16.093 1.00 89.00 116 ALA A O 1
ATOM 954 N N . GLU A 1 117 ? -4.154 -1.973 14.407 1.00 87.81 117 GLU A N 1
ATOM 955 C CA . GLU A 1 117 ? -4.350 -3.146 13.547 1.00 87.81 117 GLU A CA 1
ATOM 956 C C . GLU A 1 117 ? -3.031 -3.898 13.265 1.00 87.81 117 GLU A C 1
ATOM 958 O O . GLU A 1 117 ? -2.476 -3.846 12.162 1.00 87.81 117 GLU A O 1
ATOM 963 N N . PRO A 1 118 ? -2.499 -4.643 14.254 1.00 82.88 118 PRO A N 1
ATOM 964 C CA . PRO A 1 118 ? -1.234 -5.360 14.108 1.00 82.88 118 PRO A CA 1
ATOM 965 C C . PRO A 1 118 ? -1.285 -6.489 13.068 1.00 82.88 118 PRO A C 1
ATOM 967 O O . PRO A 1 118 ? -0.238 -6.890 12.564 1.00 82.88 118 PRO A O 1
ATOM 970 N N . SER A 1 119 ? -2.474 -6.997 12.719 1.00 84.56 119 SER A N 1
ATOM 971 C CA . SER A 1 119 ? -2.606 -8.019 11.672 1.00 84.56 119 SER A CA 1
ATOM 972 C C . SER A 1 119 ? -2.268 -7.468 10.282 1.00 84.56 119 SER A C 1
ATOM 974 O O . SER A 1 119 ? -1.652 -8.157 9.469 1.00 84.56 119 SER A O 1
ATOM 976 N N . LEU A 1 120 ? -2.569 -6.190 10.035 1.00 86.44 120 LEU A N 1
ATOM 977 C CA . LEU A 1 120 ? -2.235 -5.515 8.786 1.00 86.44 120 LEU A CA 1
ATOM 978 C C . LEU A 1 120 ? -0.725 -5.268 8.661 1.00 86.44 120 LEU A C 1
ATOM 980 O O . LEU A 1 120 ? -0.172 -5.407 7.570 1.00 86.44 120 LEU A O 1
ATOM 984 N N . LEU A 1 121 ? -0.044 -4.955 9.770 1.00 85.44 121 LEU A N 1
ATOM 985 C CA . LEU A 1 121 ? 1.421 -4.844 9.806 1.00 85.44 121 LEU A CA 1
ATOM 986 C C . LEU A 1 121 ? 2.095 -6.178 9.442 1.00 85.44 121 LEU A C 1
ATOM 988 O O . LEU A 1 121 ? 3.022 -6.194 8.629 1.00 85.44 121 LEU A O 1
ATOM 992 N N . ASP A 1 122 ? 1.581 -7.291 9.971 1.00 85.38 122 ASP A N 1
ATOM 993 C CA . ASP A 1 122 ? 2.050 -8.639 9.627 1.00 85.38 122 ASP A CA 1
ATOM 994 C C . ASP A 1 122 ? 1.815 -8.954 8.140 1.00 85.38 122 ASP A C 1
ATOM 996 O O . ASP A 1 122 ? 2.737 -9.367 7.433 1.00 85.38 122 ASP A O 1
ATOM 1000 N N . ALA A 1 123 ? 0.623 -8.646 7.617 1.00 84.69 123 ALA A N 1
ATOM 1001 C CA . ALA A 1 123 ? 0.299 -8.836 6.202 1.00 84.69 123 ALA A CA 1
ATOM 1002 C C . ALA A 1 123 ? 1.209 -8.017 5.266 1.00 84.69 123 ALA A C 1
ATOM 1004 O O . ALA A 1 123 ? 1.579 -8.488 4.186 1.00 84.69 123 ALA A O 1
ATOM 1005 N N . LEU A 1 124 ? 1.597 -6.812 5.686 1.00 85.31 124 LEU A N 1
ATOM 1006 C CA . LEU A 1 124 ? 2.541 -5.939 4.985 1.00 85.31 124 LEU A CA 1
ATOM 1007 C C . LEU A 1 124 ? 4.005 -6.390 5.124 1.00 85.31 124 LEU A C 1
ATOM 1009 O O . LEU A 1 124 ? 4.863 -5.884 4.395 1.00 85.31 124 LEU A O 1
ATOM 1013 N N . GLY A 1 125 ? 4.299 -7.329 6.030 1.00 82.12 125 GLY A N 1
ATOM 1014 C CA . GLY A 1 125 ? 5.649 -7.806 6.320 1.00 82.12 125 GLY A CA 1
ATOM 1015 C C . GLY A 1 125 ? 6.527 -6.754 6.998 1.00 82.12 125 GLY A C 1
ATOM 1016 O O . GLY A 1 125 ? 7.738 -6.737 6.775 1.00 82.12 125 GLY A O 1
ATOM 1017 N N . VAL A 1 126 ? 5.928 -5.851 7.779 1.00 80.19 126 VAL A N 1
ATOM 1018 C CA . VAL A 1 126 ? 6.645 -4.799 8.510 1.00 80.19 126 VAL A CA 1
ATOM 1019 C C . VAL A 1 126 ? 6.705 -5.109 9.998 1.00 80.19 126 VAL A C 1
ATOM 1021 O O . VAL A 1 126 ? 5.703 -5.420 10.629 1.00 80.19 126 VAL A O 1
ATOM 1024 N N . GLU A 1 127 ? 7.899 -4.985 10.575 1.00 74.75 127 GLU A N 1
ATOM 1025 C CA . GLU A 1 127 ? 8.117 -5.244 12.003 1.00 74.75 127 GLU A CA 1
ATOM 1026 C C . GLU A 1 127 ? 7.612 -4.087 12.885 1.00 74.75 127 GLU A C 1
ATOM 1028 O O . GLU A 1 127 ? 7.173 -4.304 14.012 1.00 74.75 127 GLU A O 1
ATOM 1033 N N . PHE A 1 128 ? 7.634 -2.856 12.361 1.00 77.00 128 PHE A N 1
ATOM 1034 C CA . PHE A 1 128 ? 7.212 -1.652 13.076 1.00 77.00 128 PHE A CA 1
ATOM 1035 C C . PHE A 1 128 ? 6.440 -0.703 12.158 1.00 77.00 128 PHE A C 1
ATOM 1037 O O . PHE A 1 128 ? 6.791 -0.540 10.985 1.00 77.00 128 PHE A O 1
ATOM 1044 N N . CYS A 1 129 ? 5.417 -0.040 12.708 1.00 78.69 129 CYS A N 1
ATOM 1045 C CA . CYS A 1 129 ? 4.714 1.033 12.014 1.00 78.69 129 CYS A CA 1
ATOM 1046 C C . CYS A 1 129 ? 5.696 2.179 11.708 1.00 78.69 129 CYS A C 1
ATOM 1048 O O . CYS A 1 129 ? 6.366 2.664 12.625 1.00 78.69 129 CYS A O 1
ATOM 1050 N N . PRO A 1 130 ? 5.785 2.649 10.451 1.00 86.25 130 PRO A N 1
ATOM 1051 C CA . PRO A 1 130 ? 6.540 3.853 10.136 1.00 86.25 130 PRO A CA 1
ATOM 1052 C C . PRO A 1 130 ? 5.967 5.054 10.887 1.00 86.25 130 PRO A C 1
ATOM 1054 O O . PRO A 1 130 ? 4.746 5.194 11.013 1.00 86.25 130 PRO A O 1
ATOM 1057 N N . ASP A 1 131 ? 6.836 5.949 11.348 1.00 88.44 131 ASP A N 1
ATOM 1058 C CA . ASP A 1 131 ? 6.374 7.204 11.929 1.00 88.44 131 ASP A CA 1
ATOM 1059 C C . ASP A 1 131 ? 5.824 8.161 10.855 1.00 88.44 131 ASP A C 1
ATOM 1061 O O . ASP A 1 131 ? 6.054 8.013 9.648 1.00 88.44 131 ASP A O 1
ATOM 1065 N N . GLN A 1 132 ? 5.087 9.177 11.310 1.00 90.19 132 GLN A N 1
ATOM 1066 C CA . GLN A 1 132 ? 4.495 10.185 10.431 1.00 90.19 132 GLN A CA 1
ATOM 1067 C C . GLN A 1 132 ? 5.555 10.868 9.555 1.00 90.19 132 GLN A C 1
ATOM 1069 O O . GLN A 1 132 ? 5.295 11.143 8.386 1.00 90.19 132 GLN A O 1
ATOM 1074 N N . SER A 1 133 ? 6.744 11.145 10.104 1.00 88.81 133 SER A N 1
ATOM 1075 C CA . SER A 1 133 ? 7.813 11.820 9.363 1.00 88.81 133 SER A CA 1
ATOM 1076 C C . SER A 1 133 ? 8.288 10.967 8.191 1.00 88.81 133 SER A C 1
ATOM 1078 O O . SER A 1 133 ? 8.504 11.491 7.105 1.00 88.81 133 SER A O 1
ATOM 1080 N N . THR A 1 134 ? 8.409 9.658 8.392 1.00 88.44 134 THR A N 1
ATOM 1081 C CA . THR A 1 134 ? 8.827 8.695 7.374 1.00 88.44 134 THR A CA 1
ATOM 1082 C C . THR A 1 134 ? 7.814 8.627 6.239 1.00 88.44 134 THR A C 1
ATOM 1084 O O . THR A 1 134 ? 8.198 8.692 5.070 1.00 88.44 134 THR A O 1
ATOM 1087 N N . LEU A 1 135 ? 6.522 8.541 6.568 1.00 90.19 135 LEU A N 1
ATOM 1088 C CA . LEU A 1 135 ? 5.446 8.518 5.574 1.00 90.19 135 LEU A CA 1
ATOM 1089 C C . LEU A 1 135 ? 5.358 9.843 4.809 1.00 90.19 135 LEU A C 1
ATOM 1091 O O . LEU A 1 135 ? 5.269 9.843 3.585 1.00 90.19 135 LEU A O 1
ATOM 1095 N N . TYR A 1 136 ? 5.444 10.972 5.512 1.00 90.12 136 TYR A N 1
ATOM 1096 C CA . TYR A 1 136 ? 5.398 12.296 4.899 1.00 90.12 136 TYR A CA 1
ATOM 1097 C C . TYR A 1 136 ? 6.580 12.514 3.947 1.00 90.12 136 TYR A C 1
ATOM 1099 O O . TYR A 1 136 ? 6.390 12.871 2.785 1.00 90.12 136 TYR A O 1
ATOM 1107 N N . THR A 1 137 ? 7.805 12.254 4.413 1.00 87.38 137 THR A N 1
ATOM 1108 C CA . THR A 1 137 ? 9.016 12.360 3.592 1.00 87.38 137 THR A CA 1
ATOM 1109 C C . THR A 1 137 ? 8.914 11.453 2.376 1.00 87.38 137 THR A C 1
ATOM 1111 O O . THR A 1 137 ? 9.197 11.891 1.266 1.00 87.38 137 THR A O 1
ATOM 1114 N N . ALA A 1 138 ? 8.444 10.215 2.536 1.00 86.31 138 ALA A N 1
ATOM 1115 C CA . ALA A 1 138 ? 8.245 9.346 1.391 1.00 86.31 138 ALA A CA 1
ATOM 1116 C C . ALA A 1 138 ? 7.230 9.927 0.395 1.00 86.31 138 ALA A C 1
ATOM 1118 O O . ALA A 1 138 ? 7.560 10.052 -0.783 1.00 86.31 138 ALA A O 1
ATOM 1119 N N . TRP A 1 139 ? 6.043 10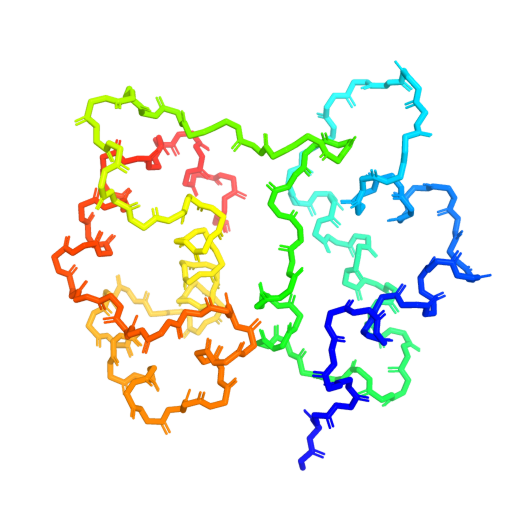.335 0.852 1.00 87.75 139 TRP A N 1
ATOM 1120 C CA . TRP A 1 139 ? 4.998 10.926 0.009 1.00 87.75 139 TRP A CA 1
ATOM 1121 C C . TRP A 1 139 ? 5.468 12.154 -0.776 1.00 87.75 139 TRP A C 1
ATOM 1123 O O . TRP A 1 139 ? 5.117 12.312 -1.943 1.00 87.75 139 TRP A O 1
ATOM 1133 N N . HIS A 1 140 ? 6.256 13.023 -0.145 1.00 85.31 140 HIS A N 1
ATOM 1134 C CA . HIS A 1 140 ? 6.670 14.293 -0.735 1.00 85.31 140 HIS A CA 1
ATOM 1135 C C . HIS A 1 140 ? 7.993 14.234 -1.505 1.00 85.31 140 HIS A C 1
ATOM 1137 O O . HIS A 1 140 ? 8.186 15.046 -2.409 1.00 85.31 140 HIS A O 1
ATOM 1143 N N . GLU A 1 141 ? 8.891 13.306 -1.170 1.00 81.56 141 GLU A N 1
ATOM 1144 C CA . GLU A 1 141 ? 10.231 13.228 -1.770 1.00 81.56 141 GLU A CA 1
ATOM 1145 C C . GLU A 1 141 ? 10.410 12.013 -2.689 1.00 81.56 141 GLU A C 1
ATOM 1147 O O . GLU A 1 141 ? 11.117 12.113 -3.690 1.00 81.56 141 GLU A O 1
ATOM 1152 N N . ARG A 1 142 ? 9.767 10.874 -2.388 1.00 82.00 142 ARG A N 1
ATOM 1153 C CA . ARG A 1 142 ? 9.900 9.629 -3.173 1.00 82.00 142 ARG A CA 1
ATOM 1154 C C . ARG A 1 142 ? 8.798 9.474 -4.218 1.00 82.00 142 ARG A C 1
ATOM 1156 O O . ARG A 1 142 ? 9.070 8.976 -5.303 1.00 82.00 142 ARG A O 1
ATOM 1163 N N . PHE A 1 143 ? 7.566 9.904 -3.940 1.00 79.38 143 PHE A N 1
ATOM 1164 C CA . PHE A 1 143 ? 6.499 9.878 -4.947 1.00 79.38 143 PHE A CA 1
ATOM 1165 C C . PHE A 1 143 ? 6.523 11.159 -5.782 1.00 79.38 143 PHE A C 1
ATOM 1167 O O . PHE A 1 143 ? 6.145 12.236 -5.314 1.00 79.38 143 PHE A O 1
ATOM 1174 N N . THR A 1 144 ? 6.946 11.044 -7.044 1.00 75.44 144 THR A N 1
ATOM 1175 C CA . THR A 1 144 ? 6.877 12.164 -7.992 1.00 75.44 144 THR A CA 1
ATOM 1176 C C . THR A 1 144 ? 5.433 12.653 -8.137 1.00 75.44 144 THR A C 1
ATOM 1178 O O . THR A 1 144 ? 4.479 11.924 -7.866 1.00 75.44 144 THR A O 1
ATOM 1181 N N . GLU A 1 145 ? 5.249 13.912 -8.536 1.00 75.44 145 GLU A N 1
ATOM 1182 C CA . GLU A 1 145 ? 3.914 14.461 -8.816 1.00 75.44 145 GLU A CA 1
ATOM 1183 C C . GLU A 1 145 ? 3.150 13.602 -9.832 1.00 75.44 145 GLU A C 1
ATOM 1185 O O . GLU A 1 145 ? 2.038 13.180 -9.541 1.00 75.44 145 GLU A O 1
ATOM 1190 N N . GLU A 1 146 ? 3.811 13.206 -10.921 1.00 68.88 146 GLU A N 1
ATOM 1191 C CA . GLU A 1 146 ? 3.270 12.280 -11.923 1.00 68.88 146 GLU A CA 1
ATOM 1192 C C . GLU A 1 146 ? 2.813 10.945 -11.309 1.00 68.88 146 GLU A C 1
ATOM 1194 O O . GLU A 1 146 ? 1.738 10.444 -11.628 1.00 68.88 146 GLU A O 1
ATOM 1199 N N . TYR A 1 147 ? 3.581 10.374 -10.374 1.00 69.81 147 TYR A N 1
ATOM 1200 C CA . TYR A 1 147 ? 3.174 9.134 -9.711 1.00 69.81 147 TYR A CA 1
ATOM 1201 C C . TYR A 1 147 ? 1.953 9.348 -8.811 1.00 69.81 147 TYR A C 1
ATOM 1203 O O . TYR A 1 147 ? 1.076 8.491 -8.751 1.00 69.81 147 TYR A O 1
ATOM 1211 N N . ARG A 1 148 ? 1.870 10.491 -8.119 1.00 74.12 148 ARG A N 1
ATOM 1212 C CA . ARG A 1 148 ? 0.721 10.829 -7.267 1.00 74.12 148 ARG A CA 1
ATOM 1213 C C . ARG A 1 148 ? -0.544 11.058 -8.092 1.00 74.12 148 ARG A C 1
ATOM 1215 O O . ARG A 1 148 ? -1.599 10.600 -7.673 1.00 74.12 148 ARG A O 1
ATOM 1222 N N . GLU A 1 149 ? -0.445 11.685 -9.261 1.00 70.44 149 GLU A N 1
ATOM 1223 C CA . GLU A 1 149 ? -1.579 11.898 -10.174 1.00 70.44 149 GLU A CA 1
ATOM 1224 C C . GLU A 1 149 ? -2.191 10.589 -10.689 1.00 70.44 149 GLU A C 1
ATOM 1226 O O . GLU A 1 149 ? -3.398 10.517 -10.872 1.00 70.44 149 GLU A O 1
ATOM 1231 N N . VAL A 1 150 ? -1.386 9.538 -10.878 1.00 66.75 150 VAL A N 1
ATOM 1232 C CA . VAL A 1 150 ? -1.871 8.211 -11.311 1.00 66.75 150 VAL A CA 1
ATOM 1233 C C . VAL A 1 150 ? -2.541 7.427 -10.168 1.00 66.75 150 VAL A C 1
ATOM 1235 O O . VAL A 1 150 ? -3.228 6.436 -10.420 1.00 66.75 150 VAL A O 1
ATOM 1238 N N . LEU A 1 151 ? -2.329 7.839 -8.913 1.00 65.00 151 LEU A N 1
ATOM 1239 C CA . LEU A 1 151 ? -2.918 7.209 -7.727 1.00 65.00 151 LEU A CA 1
ATOM 1240 C C . LEU A 1 151 ? -4.266 7.818 -7.300 1.00 65.00 151 LEU A C 1
ATOM 1242 O O . LEU A 1 151 ? -4.982 7.159 -6.544 1.00 65.00 151 LEU A O 1
ATOM 1246 N N . TYR A 1 152 ? -4.578 9.046 -7.732 1.00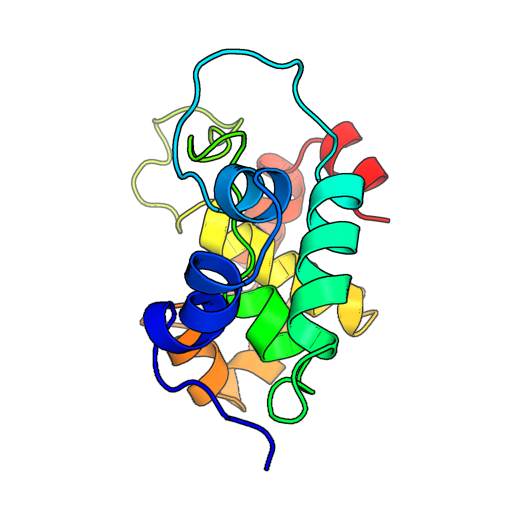 54.69 152 TYR A N 1
ATOM 1247 C CA . TYR A 1 152 ? -5.859 9.732 -7.495 1.00 54.69 152 TYR A CA 1
ATOM 1248 C C . TYR A 1 152 ? -6.893 9.400 -8.578 1.00 54.69 152 TYR A C 1
ATOM 1250 O O . TYR A 1 152 ? -8.096 9.371 -8.229 1.00 54.69 152 TYR A O 1
#

Sequence (152 aa):
MAHTATTRGEAFEPLRDQSDDYARRCWGFTDSDLEQEPVSWRGFHLASYWFGHSDHTDVETFLAWFPITIGGTPIADPYASWHTNTIDFGVISRLHLIRLYHGWEHETALCQYLDAEPSLLDALGVEFCPDQSTLYTAWHERFTEEYREVLY

Radius of gyration: 15.5 Å; chains: 1; bounding box: 38×36×40 Å

Secondary structure (DSSP, 8-state):
-----SSHHHHHHHHHHHS-HHHHHHHT---S------HHHHHHHHHHHHTTSTT---HHHHHHH---EETTEEPP-SS-GGGTTS--HHHHHHHHHHHHHTT-SSHHHHHHHHHH-HHHHHHHT-SSPPPHHHHHHIIIIIS-HHHHHHH-

Organism: NCBI:txid1227456

Foldseek 3Di:
DQDQDPDLCVQCVCVVVPNDVLLVQQQQPDDDDDDFDDPVVSLVVVVVVSCVDPSRDDPLLCLLSRQCDTSNHHDPQPDDCVVVVADDLSLLRSLVLVCVVVVNPACVVSQVVCVVCVVSCVSNVHPDRDDRVSSVCCVVPRQDPVNVVSSD